Protein AF-A0A7W2AQG8-F1 (afdb_monomer_lite)

Organism: NCBI:txid2756294

Radius of gyration: 14.52 Å; chains: 1; bounding box: 32×24×47 Å

Foldseek 3Di:
DPPQPAQAEKEFEWEQEPVVRDIHNDRDIDSDDQDFQDWDFDPDPVRVRDIWTFPDKAWDDKDQDPVVVQVSCCRDPCNVGHYRMYTYIYTYTYHDD

pLDDT: mean 89.33, std 9.88, range [44.25, 96.25]

Secondary structure (DSSP, 8-state):
------EEEEEEEEEEETTT--EEEEEEE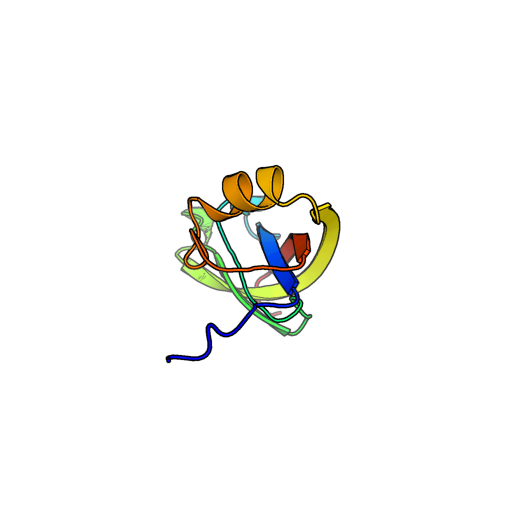ESSPP-TT-EEE---TTTTT-EEEEEEEEEEEEE--HHHHHHHHTTSTTTTS-EEEEEEEEEEEE---

Sequence (97 aa):
MEEMKTVETLYLFWIKCKDCETVIKSNCCQTEKPHPGQRFVCNSSKCREEQKEVLSYSEFNVINDVRQQKIWLQDTPYAGKDVQSIITGMVTVARKG

Structure (mmCIF, N/CA/C/O backbone):
data_AF-A0A7W2AQG8-F1
#
_entry.id   AF-A0A7W2AQG8-F1
#
loop_
_atom_site.group_PDB
_atom_site.id
_atom_site.type_symbol
_atom_site.label_atom_id
_atom_site.label_alt_id
_atom_site.label_comp_id
_atom_site.label_asym_id
_atom_site.label_entity_id
_atom_site.label_seq_id
_atom_site.pdbx_PDB_ins_code
_atom_site.Cartn_x
_atom_site.Cartn_y
_atom_site.Cartn_z
_atom_site.occupancy
_atom_site.B_iso_or_equiv
_atom_site.auth_seq_id
_atom_site.auth_comp_id
_atom_site.auth_asym_id
_atom_site.auth_atom_id
_atom_site.pdbx_PDB_model_num
ATOM 1 N N . MET A 1 1 ? -3.315 -14.559 -28.632 1.00 44.25 1 MET A N 1
ATOM 2 C CA . MET A 1 1 ? -2.450 -13.634 -27.878 1.00 44.25 1 MET A CA 1
ATOM 3 C C . MET A 1 1 ? -3.342 -12.975 -26.856 1.00 44.25 1 MET A C 1
ATOM 5 O O . MET A 1 1 ? -4.193 -12.195 -27.253 1.00 44.25 1 MET A O 1
ATOM 9 N N . GLU A 1 2 ? -3.250 -13.379 -25.592 1.00 48.88 2 GLU A N 1
ATOM 10 C CA . GLU A 1 2 ? -3.879 -12.614 -24.514 1.00 48.88 2 GLU A CA 1
ATOM 11 C C . GLU A 1 2 ? -3.136 -11.282 -24.419 1.00 48.88 2 GLU A C 1
ATOM 13 O O . GLU A 1 2 ? -1.922 -11.266 -24.216 1.00 48.88 2 GLU A O 1
ATOM 18 N N . GLU A 1 3 ? -3.837 -10.171 -24.643 1.00 51.72 3 GLU A N 1
ATOM 19 C CA . GLU A 1 3 ? -3.317 -8.843 -24.332 1.00 51.72 3 GLU A CA 1
ATOM 20 C C . GLU A 1 3 ? -2.948 -8.829 -22.846 1.00 51.72 3 GLU A C 1
ATOM 22 O O . GLU A 1 3 ? -3.817 -8.882 -21.972 1.00 51.72 3 GLU A O 1
ATOM 27 N N . MET A 1 4 ? -1.648 -8.805 -22.541 1.00 58.94 4 MET A N 1
ATOM 28 C CA . MET A 1 4 ? -1.193 -8.546 -21.181 1.00 58.94 4 MET A CA 1
ATOM 29 C C . MET A 1 4 ? -1.674 -7.140 -20.825 1.00 58.94 4 MET A C 1
ATOM 31 O O . MET A 1 4 ? -1.150 -6.156 -21.336 1.00 58.94 4 MET A O 1
ATOM 35 N N . LYS A 1 5 ? -2.707 -7.042 -19.982 1.00 69.12 5 LYS A N 1
ATOM 36 C CA . LYS A 1 5 ? -3.158 -5.761 -19.432 1.00 69.12 5 LYS A CA 1
ATOM 37 C C . LYS A 1 5 ? -2.020 -5.160 -18.610 1.00 69.12 5 LYS A C 1
ATOM 39 O O . LYS A 1 5 ? -1.793 -5.576 -17.473 1.00 69.12 5 LYS A O 1
ATOM 44 N N . THR A 1 6 ? -1.314 -4.204 -19.200 1.00 83.31 6 THR A N 1
ATOM 45 C CA . THR A 1 6 ? -0.339 -3.368 -18.506 1.00 83.31 6 THR A CA 1
ATOM 46 C C . THR A 1 6 ? -1.052 -2.565 -17.424 1.00 83.31 6 THR A C 1
ATOM 48 O O . THR A 1 6 ? -2.125 -2.002 -17.646 1.00 83.31 6 THR A O 1
ATOM 51 N N . VAL A 1 7 ? -0.461 -2.523 -16.236 1.00 89.88 7 VAL A N 1
ATOM 52 C CA . VAL A 1 7 ? -0.935 -1.679 -15.140 1.00 89.88 7 VAL A CA 1
ATOM 53 C C . VAL A 1 7 ? -0.188 -0.356 -15.222 1.00 89.88 7 VAL A C 1
ATOM 55 O O . VAL A 1 7 ? 1.023 -0.316 -15.023 1.00 89.88 7 VAL A O 1
ATOM 58 N N . GLU A 1 8 ? -0.889 0.736 -15.518 1.00 92.69 8 GLU A N 1
ATOM 59 C CA . GLU A 1 8 ? -0.253 2.057 -15.626 1.00 92.69 8 GLU A CA 1
ATOM 60 C C . GLU A 1 8 ? 0.330 2.511 -14.282 1.00 92.69 8 GLU A C 1
ATOM 62 O O . GLU A 1 8 ? 1.481 2.928 -14.194 1.00 92.69 8 GLU A O 1
ATOM 67 N N . THR A 1 9 ? -0.445 2.398 -13.203 1.00 95.19 9 THR A N 1
ATOM 68 C CA . THR A 1 9 ? 0.000 2.759 -11.854 1.00 95.19 9 THR A CA 1
ATOM 69 C C . THR A 1 9 ? -0.484 1.736 -10.840 1.00 95.19 9 THR A C 1
ATOM 71 O O . THR A 1 9 ? -1.660 1.370 -10.818 1.00 95.19 9 THR A O 1
ATOM 74 N N . LEU A 1 10 ? 0.421 1.294 -9.970 1.00 95.81 10 LEU A N 1
ATOM 75 C CA . LEU A 1 10 ? 0.092 0.490 -8.803 1.00 95.81 10 LEU A CA 1
ATOM 76 C C . LEU A 1 10 ? 0.374 1.280 -7.525 1.00 95.81 10 LEU A C 1
ATOM 78 O O . LEU A 1 10 ? 1.503 1.699 -7.277 1.00 95.81 10 LEU A O 1
ATOM 82 N N . TYR A 1 11 ? -0.638 1.437 -6.680 1.00 95.88 11 TYR A N 1
ATOM 83 C CA . TYR A 1 11 ? -0.488 2.048 -5.366 1.00 95.88 11 TYR A CA 1
ATOM 84 C C . TYR A 1 11 ? -0.143 0.966 -4.353 1.00 95.88 11 TYR A C 1
ATOM 86 O O . TYR A 1 11 ? -1.004 0.161 -4.011 1.00 95.88 11 TYR A O 1
ATOM 94 N N . LEU A 1 12 ? 1.095 0.950 -3.862 1.00 94.88 12 LEU A N 1
ATOM 95 C CA . LEU A 1 12 ? 1.512 0.137 -2.720 1.00 94.88 12 LEU A CA 1
ATOM 96 C C . LEU A 1 12 ? 1.440 0.985 -1.455 1.00 94.88 12 LEU A C 1
ATOM 98 O O . LEU A 1 12 ? 1.878 2.133 -1.448 1.00 94.88 12 LEU A O 1
ATOM 102 N N . PHE A 1 13 ? 0.903 0.465 -0.359 1.00 94.12 13 PHE A N 1
ATOM 103 C CA . PHE A 1 13 ? 0.826 1.277 0.852 1.00 94.12 13 PHE A CA 1
ATOM 104 C C . PHE A 1 13 ? 0.810 0.494 2.144 1.00 94.12 13 PHE A C 1
ATOM 106 O O . PHE A 1 13 ? 0.410 -0.663 2.213 1.00 94.12 13 PHE A O 1
ATOM 113 N N . TRP A 1 14 ? 1.216 1.187 3.201 1.00 93.62 14 TRP A N 1
ATOM 114 C CA . TRP A 1 14 ? 1.032 0.735 4.571 1.00 93.62 14 TRP A CA 1
ATOM 115 C C . TRP A 1 14 ? -0.245 1.321 5.150 1.00 93.62 14 TRP A C 1
ATOM 117 O O . TRP A 1 14 ? -0.668 2.413 4.770 1.00 93.62 14 TRP A O 1
ATOM 127 N N . ILE A 1 15 ? -0.835 0.622 6.111 1.00 93.56 15 ILE A N 1
ATOM 128 C CA . ILE A 1 15 ? -2.045 1.080 6.792 1.00 93.56 15 ILE A CA 1
ATOM 129 C C . ILE A 1 15 ? -1.673 1.517 8.204 1.00 93.56 15 ILE A C 1
ATOM 131 O O . ILE A 1 15 ? -1.251 0.705 9.023 1.00 93.56 15 ILE A O 1
ATOM 135 N N . LYS A 1 16 ? -1.864 2.797 8.515 1.00 95.19 16 LYS A N 1
ATOM 136 C CA . LYS A 1 16 ? -1.795 3.332 9.875 1.00 95.19 16 LYS A CA 1
ATOM 137 C C . LYS A 1 16 ? -3.200 3.398 10.455 1.00 95.19 16 LYS A C 1
ATOM 139 O O . LYS A 1 16 ? -4.022 4.195 10.014 1.00 95.19 16 LYS A O 1
ATOM 144 N N . CYS A 1 17 ? -3.478 2.598 11.475 1.00 94.25 17 CYS A N 1
ATOM 145 C CA . CYS A 1 17 ? -4.740 2.689 12.196 1.00 94.25 17 CYS A CA 1
ATOM 146 C C . CYS A 1 17 ? -4.632 3.699 13.342 1.00 94.25 17 CYS A C 1
ATOM 148 O O . CYS A 1 17 ? -3.786 3.533 14.217 1.00 94.25 17 CYS A O 1
ATOM 150 N N . LYS A 1 18 ? -5.492 4.725 13.368 1.00 93.94 18 LYS A N 1
ATOM 151 C CA . LYS A 1 18 ? -5.530 5.701 14.469 1.00 93.94 18 LYS A CA 1
ATOM 152 C C . LYS A 1 18 ? -6.056 5.110 15.774 1.00 93.94 18 LYS A C 1
ATOM 154 O O . LYS A 1 18 ? -5.569 5.497 16.823 1.00 93.94 18 LYS A O 1
ATOM 159 N N . ASP A 1 19 ? -6.993 4.164 15.726 1.00 91.62 19 ASP A N 1
ATOM 160 C CA . ASP A 1 19 ? -7.630 3.680 16.962 1.00 91.62 19 ASP A CA 1
ATOM 161 C C . ASP A 1 19 ? -6.729 2.742 17.780 1.00 91.62 19 ASP A C 1
ATOM 163 O O . ASP A 1 19 ? -6.873 2.656 18.993 1.00 91.62 19 ASP A O 1
ATOM 167 N N . CYS A 1 20 ? -5.815 2.007 17.135 1.00 92.44 20 CYS A N 1
ATOM 168 C CA . CYS A 1 20 ? -4.879 1.105 17.825 1.00 92.44 20 CYS A CA 1
ATOM 169 C C . CYS A 1 20 ? -3.406 1.464 17.634 1.00 92.44 20 CYS A C 1
ATOM 171 O O . CYS A 1 20 ? -2.534 0.691 18.048 1.00 92.44 20 CYS A O 1
ATOM 173 N N . GLU A 1 21 ? -3.149 2.581 16.950 1.00 92.69 21 GLU A N 1
ATOM 174 C CA . GLU A 1 21 ? -1.829 3.141 16.634 1.00 92.69 21 GLU A CA 1
ATOM 175 C C . GLU A 1 21 ? -0.883 2.171 15.908 1.00 92.69 21 GLU A C 1
ATOM 177 O O . GLU A 1 21 ? 0.324 2.388 15.818 1.00 92.69 21 GLU A O 1
ATOM 182 N N . THR A 1 22 ? -1.429 1.085 15.357 1.00 92.38 22 THR A N 1
ATOM 183 C CA . THR A 1 22 ? -0.652 0.052 14.673 1.00 92.38 22 THR A CA 1
ATOM 184 C C . THR A 1 22 ? -0.408 0.460 13.225 1.00 92.38 22 THR A C 1
ATOM 186 O O . THR A 1 22 ? -1.335 0.870 12.519 1.00 92.38 22 THR A O 1
ATOM 189 N N . VAL A 1 23 ? 0.837 0.298 12.771 1.00 92.38 23 VAL A N 1
ATOM 190 C CA . VAL A 1 23 ? 1.204 0.390 11.355 1.00 92.38 23 VAL A CA 1
ATOM 191 C C . VAL A 1 23 ? 1.310 -1.020 10.791 1.00 92.38 23 VAL A C 1
ATOM 193 O O . VAL A 1 23 ? 2.189 -1.791 11.170 1.00 92.38 23 VAL A O 1
ATOM 196 N N . ILE A 1 24 ? 0.406 -1.349 9.879 1.00 88.94 24 ILE A N 1
ATOM 197 C CA . ILE A 1 24 ? 0.371 -2.618 9.168 1.00 88.94 24 ILE A CA 1
ATOM 198 C C . ILE A 1 24 ? 1.176 -2.433 7.882 1.00 88.94 24 ILE A C 1
ATOM 200 O O . ILE A 1 24 ? 0.762 -1.714 6.971 1.00 88.94 24 ILE A O 1
ATOM 204 N N . LYS A 1 25 ? 2.345 -3.074 7.827 1.00 85.81 25 LYS A N 1
ATOM 205 C CA . LYS A 1 25 ? 3.243 -3.086 6.662 1.00 85.81 25 LYS A CA 1
ATOM 206 C C . LYS A 1 25 ? 2.955 -4.271 5.735 1.00 85.81 25 LYS A C 1
ATOM 208 O O . LYS A 1 25 ? 3.874 -4.900 5.227 1.00 85.81 25 LYS A O 1
ATOM 213 N N . SER A 1 26 ? 1.683 -4.629 5.585 1.00 75.00 26 SER A N 1
ATOM 214 C CA . SER A 1 26 ? 1.266 -5.638 4.614 1.00 75.00 26 SER A CA 1
ATOM 215 C C . SER A 1 26 ? 1.432 -5.096 3.197 1.00 75.00 26 SER A C 1
ATOM 217 O O . SER A 1 26 ? 1.387 -3.883 2.989 1.00 75.00 26 SER A O 1
ATOM 219 N N . ASN A 1 27 ? 1.561 -5.994 2.222 1.00 76.00 27 ASN A N 1
ATOM 220 C CA . ASN A 1 27 ? 1.639 -5.660 0.797 1.00 76.00 27 ASN A CA 1
ATOM 221 C C . ASN A 1 27 ? 0.269 -5.245 0.239 1.00 76.00 27 ASN A C 1
ATOM 223 O O . ASN A 1 27 ? -0.251 -5.837 -0.708 1.00 76.00 27 ASN A O 1
ATOM 227 N N . CYS A 1 28 ? -0.358 -4.252 0.870 1.00 88.31 28 CYS A N 1
ATOM 228 C CA . CYS A 1 28 ? -1.604 -3.688 0.388 1.00 88.31 28 CYS A CA 1
ATOM 229 C C . CYS A 1 28 ? -1.333 -2.969 -0.927 1.00 88.31 28 CYS A C 1
ATOM 231 O O . CYS A 1 28 ? -0.434 -2.130 -1.020 1.00 88.31 28 CYS A O 1
ATOM 233 N N . CYS A 1 29 ? -2.114 -3.336 -1.938 1.00 92.88 29 CYS A N 1
ATOM 234 C CA . CYS A 1 29 ? -1.968 -2.816 -3.279 1.00 92.88 29 CYS A CA 1
ATOM 235 C C . CYS A 1 29 ? -3.322 -2.667 -3.972 1.00 92.88 29 CYS A C 1
ATOM 237 O O . CYS A 1 29 ? -4.228 -3.471 -3.759 1.00 92.88 29 CYS A O 1
ATOM 239 N N . GLN A 1 30 ? -3.457 -1.636 -4.801 1.00 94.00 30 GLN A N 1
ATOM 240 C CA . GLN A 1 30 ? -4.602 -1.434 -5.696 1.00 94.00 30 GLN A CA 1
ATOM 241 C C . GLN A 1 30 ? -4.187 -0.556 -6.876 1.00 94.00 30 GLN A C 1
ATOM 243 O O . GLN A 1 30 ? -3.212 0.189 -6.799 1.00 94.00 30 GLN A O 1
ATOM 248 N N . THR A 1 31 ? -4.923 -0.657 -7.977 1.00 94.69 31 THR A N 1
ATOM 249 C CA . THR A 1 31 ? -4.707 0.150 -9.190 1.00 94.69 31 THR A CA 1
ATOM 250 C C . THR A 1 31 ? -5.346 1.533 -9.102 1.00 94.69 31 THR A C 1
ATOM 252 O O . THR A 1 31 ? -5.033 2.408 -9.897 1.00 94.69 31 THR A O 1
ATOM 255 N N . GLU A 1 32 ? -6.232 1.747 -8.131 1.00 94.38 32 GLU A N 1
ATOM 256 C CA . GLU A 1 32 ? -6.868 3.036 -7.873 1.00 94.38 32 GLU A CA 1
ATOM 257 C C . GLU A 1 32 ? -6.228 3.717 -6.664 1.00 94.38 32 GLU A C 1
ATOM 259 O O . GLU A 1 32 ? -5.837 3.061 -5.694 1.00 94.38 32 GLU A O 1
ATOM 264 N N . LYS A 1 33 ? -6.145 5.049 -6.688 1.00 94.81 33 LYS A N 1
ATOM 265 C CA . LYS A 1 33 ? -5.607 5.815 -5.563 1.00 94.81 33 LYS A CA 1
ATOM 266 C C . LYS A 1 33 ? -6.502 5.638 -4.327 1.00 94.81 33 LYS A C 1
ATOM 268 O O . LYS A 1 33 ? -7.718 5.830 -4.435 1.00 94.81 33 LYS A O 1
ATOM 273 N N . PRO A 1 34 ? -5.943 5.312 -3.145 1.00 94.81 34 PRO A N 1
ATOM 274 C CA . PRO A 1 34 ? -6.728 5.280 -1.918 1.00 94.81 34 PRO A CA 1
ATOM 275 C C . PRO A 1 34 ? -7.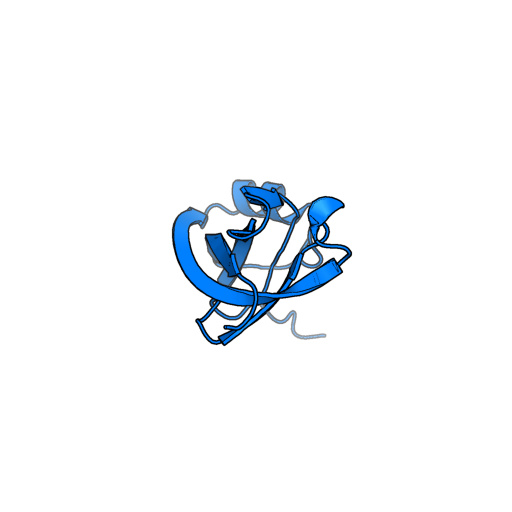362 6.645 -1.649 1.00 94.81 34 PRO A C 1
ATOM 277 O O . PRO A 1 34 ? -6.690 7.677 -1.723 1.00 94.81 34 PRO A O 1
ATOM 280 N N . HIS A 1 35 ? -8.652 6.652 -1.330 1.00 93.31 35 HIS A N 1
ATOM 281 C CA . HIS A 1 35 ? -9.430 7.877 -1.161 1.00 93.31 35 HIS A CA 1
ATOM 282 C C . HIS A 1 35 ? -10.224 7.858 0.153 1.00 93.31 35 HIS A C 1
ATOM 284 O O . HIS A 1 35 ? -10.569 6.778 0.643 1.00 93.31 35 HIS A O 1
ATOM 290 N N . PRO A 1 36 ? -10.516 9.036 0.742 1.00 93.62 36 PRO A N 1
ATOM 291 C CA . PRO A 1 36 ? -11.358 9.126 1.931 1.00 93.62 36 PRO A CA 1
ATOM 292 C C . PRO A 1 36 ? -12.719 8.453 1.721 1.00 93.62 36 PRO A C 1
ATOM 294 O O . PRO A 1 36 ? -13.302 8.563 0.644 1.00 93.62 36 PRO A O 1
ATOM 297 N N . GLY A 1 37 ? -13.219 7.746 2.735 1.00 90.75 37 GLY A N 1
ATOM 298 C CA . GLY A 1 37 ? -14.469 6.977 2.642 1.00 90.75 37 GLY A CA 1
ATOM 299 C C . GLY A 1 37 ? -14.292 5.507 2.237 1.00 90.75 37 GLY A C 1
ATOM 300 O O . GLY A 1 37 ? -15.154 4.679 2.545 1.00 90.75 37 GLY A O 1
ATOM 301 N N . GLN A 1 38 ? -13.166 5.145 1.607 1.00 94.62 38 GLN A N 1
ATOM 302 C CA . GLN A 1 38 ? -12.837 3.745 1.327 1.00 94.62 38 GLN A CA 1
ATOM 303 C C . GLN A 1 38 ? -12.696 2.958 2.642 1.00 94.62 38 GLN A C 1
ATOM 305 O O . GLN A 1 38 ? -12.261 3.502 3.657 1.00 94.62 38 GLN A O 1
ATOM 310 N N . ARG A 1 39 ? -13.046 1.666 2.647 1.00 92.75 39 ARG A N 1
ATOM 311 C CA . ARG A 1 39 ? -12.949 0.816 3.844 1.00 92.75 39 ARG A CA 1
ATOM 312 C C . ARG A 1 39 ? -11.789 -0.168 3.774 1.00 92.75 39 ARG A C 1
ATOM 314 O O . ARG A 1 39 ? -11.587 -0.814 2.752 1.00 92.75 39 ARG A O 1
ATOM 321 N N . PHE A 1 40 ? -11.094 -0.330 4.897 1.00 89.81 40 PHE A N 1
ATOM 322 C CA . PHE A 1 40 ? -10.034 -1.317 5.098 1.00 89.81 40 PHE A CA 1
ATOM 323 C C . PHE A 1 40 ? -10.242 -2.075 6.403 1.00 89.81 40 PHE A C 1
ATOM 325 O O . PHE A 1 40 ? -10.703 -1.516 7.396 1.00 89.81 40 PHE A O 1
ATOM 332 N N . VAL A 1 41 ? -9.859 -3.346 6.414 1.00 87.94 41 VAL A N 1
ATOM 333 C CA . VAL A 1 41 ? -9.866 -4.164 7.628 1.00 87.94 41 VAL A CA 1
ATOM 334 C C . VAL A 1 41 ? -8.557 -3.949 8.382 1.00 87.94 41 VAL A C 1
ATOM 336 O O . VAL A 1 41 ? -7.469 -4.067 7.816 1.00 87.94 41 VAL A O 1
ATOM 339 N N . CYS A 1 42 ? -8.647 -3.611 9.668 1.00 87.31 42 CYS A N 1
ATOM 340 C CA . CYS A 1 42 ? -7.471 -3.524 10.524 1.00 87.31 42 CYS A CA 1
ATOM 341 C C . CYS A 1 42 ? -7.177 -4.883 11.168 1.00 87.31 42 CYS A C 1
ATOM 343 O O . CYS A 1 42 ? -7.760 -5.223 12.196 1.00 87.31 42 CYS A O 1
ATOM 345 N N . ASN A 1 43 ? -6.200 -5.611 10.628 1.00 84.50 43 ASN A N 1
ATOM 346 C CA . ASN A 1 43 ? -5.797 -6.936 11.125 1.00 84.50 43 ASN A CA 1
ATOM 347 C C . ASN A 1 43 ? -4.973 -6.893 12.431 1.00 84.50 43 ASN A C 1
ATOM 349 O O . ASN A 1 43 ? -4.316 -7.863 12.798 1.00 84.50 43 ASN A O 1
ATOM 353 N N . SER A 1 44 ? -4.960 -5.761 13.141 1.00 86.06 44 SER A N 1
ATOM 354 C CA . SER A 1 44 ? -4.338 -5.683 14.464 1.00 86.06 44 SER A CA 1
ATOM 355 C C . SER A 1 44 ? -5.182 -6.459 15.474 1.00 86.06 44 SER A C 1
ATOM 357 O O . SER A 1 44 ? -6.401 -6.281 15.536 1.00 86.06 44 SER A O 1
ATOM 359 N N . SER A 1 45 ? -4.538 -7.243 16.342 1.00 85.94 45 SER A N 1
ATOM 360 C CA . SER A 1 45 ? -5.210 -7.966 17.435 1.00 85.94 45 SER A CA 1
ATOM 361 C C . SER A 1 45 ? -5.993 -7.037 18.373 1.00 85.94 45 SER A C 1
ATOM 363 O O . SER A 1 45 ? -6.993 -7.443 18.962 1.00 85.94 45 SER A O 1
ATOM 365 N N . LYS A 1 46 ? -5.599 -5.758 18.455 1.00 86.69 46 LYS A N 1
ATOM 366 C CA . LYS A 1 46 ? -6.300 -4.714 19.220 1.00 86.69 46 LYS A CA 1
ATOM 367 C C . LYS A 1 46 ? -7.638 -4.299 18.600 1.00 86.69 46 LYS A C 1
ATOM 369 O O . LYS A 1 46 ? -8.509 -3.816 19.313 1.00 86.69 46 LYS A O 1
ATOM 374 N N . CYS A 1 47 ? -7.797 -4.454 17.286 1.00 86.38 47 CYS A N 1
ATOM 375 C CA . CYS A 1 47 ? -8.989 -4.030 16.550 1.00 86.38 47 CYS A CA 1
ATOM 376 C C . CYS A 1 47 ? -9.897 -5.174 16.121 1.00 86.38 47 CYS A C 1
ATOM 378 O O . CYS A 1 47 ? -10.936 -4.884 15.546 1.00 86.38 47 CYS A O 1
ATOM 380 N N . ARG A 1 48 ? -9.533 -6.435 16.399 1.00 84.88 48 ARG A N 1
ATOM 381 C CA . ARG A 1 48 ? -10.362 -7.616 16.096 1.00 84.88 48 ARG A CA 1
ATOM 382 C C . ARG A 1 48 ? -10.917 -7.608 14.662 1.00 84.88 48 ARG A C 1
ATOM 384 O O . ARG A 1 48 ? -12.092 -7.889 14.465 1.00 84.88 48 ARG A O 1
ATOM 391 N N . GLU A 1 49 ? -10.085 -7.227 13.691 1.00 82.62 49 GLU A N 1
ATOM 392 C CA . GLU A 1 49 ? -10.463 -7.199 12.267 1.00 82.62 49 GLU A CA 1
ATOM 393 C C . GLU A 1 49 ? -11.653 -6.273 11.952 1.00 82.62 49 GLU A C 1
ATOM 395 O O . GLU A 1 49 ? -12.446 -6.506 11.042 1.00 82.62 49 GLU A O 1
ATOM 400 N N . GLU A 1 50 ? -11.789 -5.178 12.696 1.00 87.06 50 GLU A N 1
ATOM 401 C CA . GLU A 1 50 ? -12.821 -4.181 12.430 1.00 87.06 50 GLU A CA 1
ATOM 402 C C . GLU A 1 50 ? -12.583 -3.450 11.095 1.00 87.06 50 GLU A C 1
ATOM 404 O O . GLU A 1 50 ? -11.447 -3.089 10.754 1.00 87.06 50 GLU A O 1
ATOM 409 N N . GLN A 1 51 ? -13.674 -3.189 10.362 1.00 91.12 51 GLN A N 1
ATOM 410 C CA . GLN A 1 51 ? -13.665 -2.312 9.191 1.00 91.12 51 GLN A CA 1
ATOM 411 C C . GLN A 1 51 ? -13.518 -0.848 9.604 1.00 91.12 51 GLN A C 1
ATOM 413 O O . GLN A 1 51 ? -14.263 -0.337 10.439 1.00 91.12 51 GLN A O 1
ATOM 418 N N . LYS A 1 52 ? -12.585 -0.159 8.955 1.00 92.88 52 LYS A N 1
ATOM 419 C CA . LYS A 1 52 ? -12.219 1.229 9.225 1.00 92.88 52 LYS A CA 1
ATOM 420 C C . LYS A 1 52 ? -12.252 2.041 7.955 1.00 92.88 52 LYS A C 1
ATOM 422 O O . LYS A 1 52 ? -11.972 1.522 6.878 1.00 92.88 52 LYS A O 1
ATOM 427 N N . GLU A 1 53 ? -12.580 3.310 8.094 1.00 95.56 53 GLU A N 1
ATOM 428 C CA . GLU A 1 53 ? -12.649 4.239 6.981 1.00 95.56 53 GLU A CA 1
ATOM 429 C C . GLU A 1 53 ? -11.291 4.907 6.770 1.00 95.56 53 GLU A C 1
ATOM 431 O O . GLU A 1 53 ? -10.611 5.272 7.734 1.00 95.56 53 GLU A O 1
ATOM 436 N N . VAL A 1 54 ? -10.887 5.063 5.510 1.00 95.62 54 VAL A N 1
ATOM 437 C CA . VAL A 1 54 ? -9.752 5.902 5.139 1.00 95.62 54 VAL A CA 1
ATOM 438 C C . VAL A 1 54 ? -10.075 7.339 5.491 1.00 95.62 54 VAL A C 1
ATOM 440 O O . VAL A 1 54 ? -11.047 7.911 5.006 1.00 95.62 54 VAL A O 1
ATOM 443 N N . LEU A 1 55 ? -9.199 7.933 6.289 1.00 95.38 55 LEU A N 1
ATOM 444 C CA . LEU A 1 55 ? -9.202 9.358 6.582 1.00 95.38 55 LEU A CA 1
ATOM 445 C C . LEU A 1 55 ? -8.310 10.123 5.610 1.00 95.38 55 LEU A C 1
ATOM 447 O O . LEU A 1 55 ? -8.637 11.229 5.194 1.00 95.38 55 LEU A O 1
ATOM 451 N N . SER A 1 56 ? -7.151 9.553 5.282 1.00 95.44 56 SER A N 1
ATOM 452 C CA . SER A 1 56 ? -6.178 10.193 4.405 1.00 95.44 56 SER A CA 1
ATOM 453 C C . SER A 1 56 ? -5.249 9.183 3.745 1.00 95.44 56 SER A C 1
ATOM 455 O O . SER A 1 56 ? -5.043 8.074 4.242 1.00 95.44 56 SER A O 1
ATOM 457 N N . TYR A 1 57 ? -4.651 9.612 2.638 1.00 95.69 57 TYR A N 1
ATOM 458 C CA . TYR A 1 57 ? -3.575 8.917 1.953 1.00 95.69 57 TYR A CA 1
ATOM 459 C C . TYR A 1 57 ? -2.420 9.890 1.712 1.00 95.69 57 TYR A C 1
ATOM 461 O O . TYR A 1 57 ? -2.635 11.012 1.252 1.00 95.69 57 TYR A O 1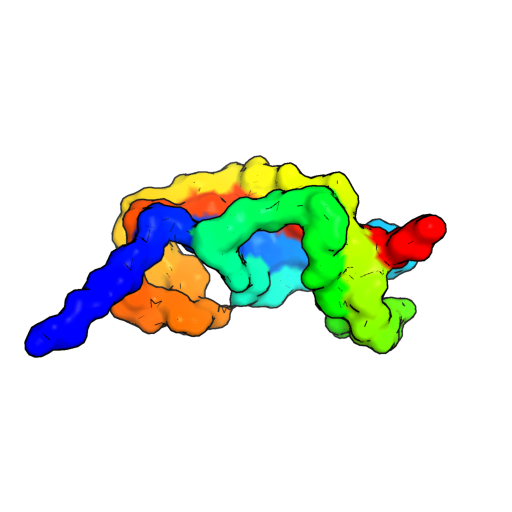
ATOM 469 N N . SER A 1 58 ? -1.206 9.466 2.049 1.00 95.12 58 SER A N 1
ATOM 470 C CA . SER A 1 58 ? 0.020 10.243 1.859 1.00 95.12 58 SER A CA 1
ATOM 471 C C . SER A 1 58 ? 1.010 9.451 1.023 1.00 95.12 58 SER A C 1
ATOM 473 O O . SER A 1 58 ? 1.375 8.337 1.387 1.00 95.12 58 SER A O 1
ATOM 475 N N . GLU A 1 59 ? 1.458 10.033 -0.080 1.00 95.31 59 GLU A N 1
ATOM 476 C CA . GLU A 1 59 ? 2.483 9.461 -0.954 1.00 95.31 59 GLU A CA 1
ATOM 477 C C . GLU A 1 59 ? 3.866 9.830 -0.420 1.00 95.31 59 GLU A C 1
ATOM 479 O O . GLU A 1 59 ? 4.057 10.931 0.099 1.00 95.31 59 GLU A O 1
ATOM 484 N N . PHE A 1 60 ? 4.830 8.919 -0.531 1.00 94.12 60 PHE A N 1
ATOM 485 C CA . PHE A 1 60 ? 6.209 9.206 -0.124 1.00 94.12 60 PHE A CA 1
ATOM 486 C C . PHE A 1 60 ? 7.267 8.828 -1.159 1.00 94.12 60 PHE A C 1
ATOM 488 O O . PHE A 1 60 ? 8.379 9.340 -1.073 1.00 94.12 60 PHE A O 1
ATOM 495 N N . ASN A 1 61 ? 6.965 7.960 -2.130 1.00 94.50 61 ASN A N 1
ATOM 496 C CA . ASN A 1 61 ? 7.909 7.634 -3.199 1.00 94.50 61 ASN A CA 1
ATOM 497 C C . ASN A 1 61 ? 7.188 7.178 -4.475 1.00 94.50 61 ASN A C 1
ATOM 499 O O . ASN A 1 61 ? 6.078 6.645 -4.413 1.00 94.50 61 ASN A O 1
ATOM 503 N N . VAL A 1 62 ? 7.849 7.369 -5.618 1.00 96.25 62 VAL A N 1
ATOM 504 C CA . VAL A 1 62 ? 7.413 6.904 -6.940 1.00 96.25 62 VAL A CA 1
ATOM 505 C C . VAL A 1 62 ? 8.545 6.088 -7.553 1.00 96.25 62 VAL A C 1
ATOM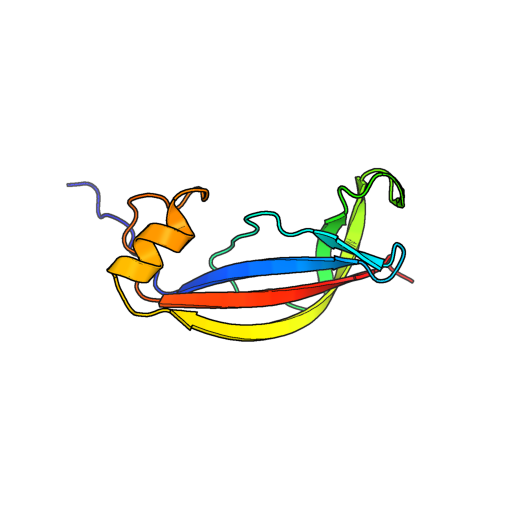 507 O O . VAL A 1 62 ? 9.687 6.539 -7.612 1.00 96.25 62 VAL A O 1
ATOM 510 N N . ILE A 1 63 ? 8.236 4.876 -8.003 1.00 94.44 63 ILE A N 1
ATOM 511 C CA . ILE A 1 63 ? 9.203 3.902 -8.499 1.00 94.44 63 ILE A CA 1
ATOM 512 C C . ILE A 1 63 ? 8.872 3.585 -9.956 1.00 94.44 63 ILE A C 1
ATOM 514 O O . ILE A 1 63 ? 7.917 2.869 -10.264 1.00 94.44 63 ILE A O 1
ATOM 518 N N . ASN A 1 64 ? 9.714 4.106 -10.846 1.00 93.56 64 ASN A N 1
ATOM 519 C CA . ASN A 1 64 ? 9.635 3.885 -12.294 1.00 93.56 64 ASN A CA 1
ATOM 520 C C . ASN A 1 64 ? 10.775 2.989 -12.813 1.00 93.56 64 ASN A C 1
ATOM 522 O O . ASN A 1 64 ? 10.792 2.611 -13.978 1.00 93.56 64 ASN A O 1
ATOM 526 N N . ASP A 1 65 ? 11.757 2.667 -11.963 1.00 94.50 65 ASP A N 1
ATOM 527 C CA . ASP A 1 65 ? 12.854 1.776 -12.334 1.00 94.50 65 ASP A CA 1
ATOM 528 C C . ASP A 1 65 ? 12.386 0.318 -12.343 1.00 94.50 65 ASP A C 1
ATOM 530 O O . ASP A 1 65 ? 11.940 -0.209 -11.325 1.00 94.50 65 ASP A O 1
ATOM 534 N N . VAL A 1 66 ? 12.560 -0.358 -13.479 1.00 90.62 66 VAL A N 1
ATOM 535 C CA . VAL A 1 66 ? 12.082 -1.731 -13.702 1.00 90.62 66 VAL A CA 1
ATOM 536 C C . VAL A 1 66 ? 12.685 -2.734 -12.711 1.00 90.62 66 VAL A C 1
ATOM 538 O O . VAL A 1 66 ? 12.023 -3.697 -12.316 1.00 90.62 66 VAL A O 1
ATOM 541 N N . ARG A 1 67 ? 13.945 -2.554 -12.286 1.00 92.12 67 ARG A N 1
ATOM 542 C CA . ARG A 1 67 ? 14.579 -3.478 -11.329 1.00 92.12 67 ARG A CA 1
ATOM 543 C C . ARG A 1 67 ? 13.989 -3.297 -9.937 1.00 92.12 67 ARG A C 1
ATOM 545 O O . ARG A 1 67 ? 13.665 -4.290 -9.290 1.00 92.12 67 ARG A O 1
ATOM 552 N N . GLN A 1 68 ? 13.811 -2.054 -9.500 1.00 92.62 68 GLN A N 1
ATOM 553 C CA . GLN A 1 68 ? 13.142 -1.751 -8.240 1.00 92.62 68 GLN A CA 1
ATOM 554 C C . GLN A 1 68 ? 11.688 -2.214 -8.264 1.00 92.62 68 GLN A C 1
ATOM 556 O O . GLN A 1 68 ? 11.263 -2.882 -7.329 1.00 92.62 68 GLN A O 1
ATOM 561 N N . GLN A 1 69 ? 10.948 -1.957 -9.343 1.00 92.69 69 GLN A N 1
ATOM 562 C CA . GLN A 1 69 ? 9.577 -2.443 -9.491 1.00 92.69 69 GLN A CA 1
ATOM 563 C C . GLN A 1 69 ? 9.503 -3.952 -9.291 1.00 92.69 69 GLN A C 1
ATOM 565 O O . GLN A 1 69 ? 8.721 -4.416 -8.469 1.00 92.69 69 GLN A O 1
ATOM 570 N N . LYS A 1 70 ? 10.382 -4.724 -9.943 1.00 91.19 70 LYS A N 1
ATOM 571 C CA . LYS A 1 70 ? 10.433 -6.177 -9.737 1.00 91.19 70 LYS A CA 1
ATOM 572 C C . LYS A 1 70 ? 10.587 -6.552 -8.270 1.00 91.19 70 LYS A C 1
ATOM 574 O O . LYS A 1 70 ? 9.859 -7.433 -7.844 1.00 91.19 70 LYS A O 1
ATOM 579 N N . ILE A 1 71 ? 11.472 -5.892 -7.518 1.00 92.12 71 ILE A N 1
ATOM 580 C CA . ILE A 1 71 ? 11.677 -6.145 -6.079 1.00 92.12 71 ILE A CA 1
ATOM 581 C C . ILE A 1 71 ? 10.391 -5.875 -5.292 1.00 92.12 71 ILE A C 1
ATOM 583 O O . ILE A 1 71 ? 9.940 -6.731 -4.540 1.00 92.12 71 ILE A O 1
ATOM 587 N N . TRP A 1 72 ? 9.772 -4.713 -5.495 1.00 91.12 72 TRP A N 1
ATOM 588 C CA . TRP A 1 72 ? 8.570 -4.311 -4.760 1.00 91.12 72 TRP A CA 1
ATOM 589 C C . TRP A 1 72 ? 7.335 -5.153 -5.099 1.00 91.12 72 TRP A C 1
ATOM 591 O O . TRP A 1 72 ? 6.434 -5.283 -4.274 1.00 91.12 72 TRP A O 1
ATOM 601 N N . LEU A 1 73 ? 7.290 -5.736 -6.297 1.00 91.62 73 LEU A N 1
ATOM 602 C CA . LEU A 1 73 ? 6.179 -6.568 -6.745 1.00 91.62 73 LEU A CA 1
ATOM 603 C C . LEU A 1 73 ? 6.294 -8.036 -6.310 1.00 91.62 73 LEU A C 1
ATOM 605 O O . LEU A 1 73 ? 5.284 -8.730 -6.419 1.00 91.62 73 LEU A O 1
ATOM 609 N N . GLN A 1 74 ? 7.458 -8.510 -5.831 1.00 91.56 74 GLN A N 1
ATOM 610 C CA . GLN A 1 74 ? 7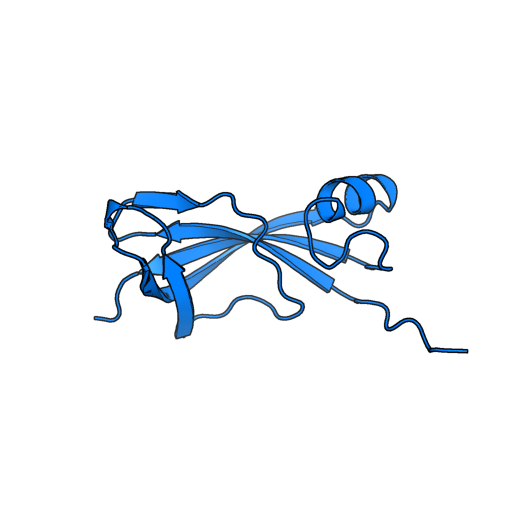.717 -9.937 -5.537 1.00 91.56 74 GLN A CA 1
ATOM 611 C C . GLN A 1 74 ? 6.646 -10.570 -4.651 1.00 91.56 74 GLN A C 1
ATOM 613 O O . GLN A 1 74 ? 6.178 -11.666 -4.944 1.00 91.56 74 GLN A O 1
ATOM 618 N N . ASP A 1 75 ? 6.211 -9.843 -3.627 1.00 87.06 75 ASP A N 1
ATOM 619 C CA . ASP A 1 75 ? 5.263 -10.339 -2.633 1.00 87.06 75 ASP A CA 1
ATOM 620 C C . ASP A 1 75 ? 3.840 -9.787 -2.851 1.00 87.06 75 ASP A C 1
ATOM 622 O O . ASP A 1 75 ? 3.055 -9.635 -1.909 1.00 87.06 75 ASP A O 1
ATOM 626 N N . THR A 1 76 ? 3.507 -9.443 -4.099 1.00 88.69 76 THR A N 1
ATOM 627 C CA . THR A 1 76 ? 2.201 -8.899 -4.498 1.00 88.69 76 THR A CA 1
ATOM 628 C C . THR A 1 76 ? 1.533 -9.784 -5.560 1.00 88.69 76 THR A C 1
ATOM 630 O O . THR A 1 76 ? 2.220 -10.479 -6.310 1.00 88.69 76 THR A O 1
ATOM 633 N N . PRO A 1 77 ? 0.203 -9.691 -5.753 1.00 89.56 77 PRO A N 1
ATOM 634 C CA . PRO A 1 77 ? -0.493 -10.306 -6.895 1.00 89.56 77 PRO A CA 1
ATOM 635 C C . PRO A 1 77 ? -0.058 -9.784 -8.281 1.00 89.56 77 PRO A C 1
ATOM 637 O O . PRO A 1 77 ? -0.590 -10.211 -9.311 1.00 89.56 77 PRO A O 1
ATOM 640 N N . TYR A 1 78 ? 0.859 -8.816 -8.312 1.00 90.31 78 TYR A N 1
ATOM 641 C CA . TYR A 1 78 ? 1.434 -8.215 -9.508 1.00 90.31 78 TYR A CA 1
ATOM 642 C C . TYR A 1 78 ? 2.873 -8.692 -9.765 1.00 90.31 78 TYR A C 1
ATOM 644 O O . TYR A 1 78 ? 3.527 -8.182 -10.673 1.00 90.31 78 TYR A O 1
ATOM 652 N N . ALA A 1 79 ? 3.361 -9.693 -9.022 1.00 90.25 79 ALA A N 1
ATOM 653 C CA . ALA A 1 79 ? 4.636 -10.345 -9.300 1.00 90.25 79 ALA A CA 1
ATOM 654 C C . ALA A 1 79 ? 4.691 -10.831 -10.761 1.00 90.25 79 ALA A C 1
ATOM 656 O O . ALA A 1 79 ? 3.826 -11.576 -11.221 1.00 90.25 79 ALA A O 1
ATOM 657 N N . GLY A 1 80 ? 5.702 -10.378 -11.507 1.00 86.25 80 GLY A N 1
ATOM 658 C CA . GLY A 1 80 ? 5.885 -10.727 -12.920 1.00 86.25 80 GLY A CA 1
ATOM 659 C C . GLY A 1 80 ? 4.952 -10.013 -13.907 1.00 86.25 80 GLY A C 1
ATOM 660 O O . GLY A 1 80 ? 5.038 -10.293 -15.101 1.00 86.25 80 GLY A O 1
ATOM 661 N N . LYS A 1 81 ? 4.090 -9.094 -13.449 1.00 88.50 81 LYS A N 1
ATOM 662 C CA . LYS A 1 81 ? 3.269 -8.251 -14.330 1.00 88.50 81 LYS A CA 1
ATOM 663 C C . LYS A 1 81 ? 4.031 -7.009 -14.781 1.00 88.50 81 LYS A C 1
ATOM 665 O O . LYS A 1 81 ? 4.941 -6.545 -14.097 1.00 88.50 81 LYS A O 1
ATOM 670 N N . ASP A 1 82 ? 3.617 -6.474 -15.924 1.00 90.00 82 ASP A N 1
ATOM 671 C CA . ASP A 1 82 ? 4.112 -5.200 -16.432 1.00 90.00 82 ASP A CA 1
ATOM 672 C C . ASP A 1 82 ? 3.378 -4.043 -15.740 1.00 90.00 82 ASP A C 1
ATOM 674 O O . ASP A 1 82 ? 2.157 -3.893 -15.867 1.00 90.00 82 ASP A O 1
ATOM 678 N N . VAL A 1 83 ? 4.127 -3.274 -14.951 1.00 92.38 83 VAL A N 1
ATOM 679 C CA . VAL A 1 83 ? 3.644 -2.128 -14.177 1.00 92.38 83 VAL A CA 1
ATOM 680 C C . VAL A 1 83 ? 4.495 -0.927 -14.565 1.00 92.38 83 VAL A C 1
ATOM 682 O O . VAL A 1 83 ? 5.701 -0.948 -14.341 1.00 92.38 83 VAL A O 1
ATOM 685 N N . GLN A 1 84 ? 3.896 0.126 -15.122 1.00 93.25 84 GLN A N 1
ATOM 686 C CA . GLN A 1 84 ? 4.673 1.282 -15.591 1.00 93.25 84 GLN A CA 1
ATOM 687 C C . GLN A 1 84 ? 5.190 2.139 -14.432 1.00 93.25 84 GLN A C 1
ATOM 689 O O . GLN A 1 84 ? 6.327 2.611 -14.471 1.00 93.25 84 GLN A O 1
ATOM 694 N N . SER A 1 85 ? 4.383 2.312 -13.382 1.00 95.25 85 SER A N 1
ATOM 695 C CA . SER A 1 85 ? 4.753 3.071 -12.189 1.00 95.25 85 SER A CA 1
ATOM 696 C C . SER A 1 85 ? 4.216 2.430 -10.914 1.00 95.25 85 SER A C 1
ATOM 698 O O . SER A 1 85 ? 3.095 1.922 -10.871 1.00 95.25 85 SER A O 1
ATOM 700 N N . ILE A 1 86 ? 5.006 2.480 -9.844 1.00 95.88 86 ILE A N 1
ATOM 701 C CA . ILE A 1 86 ? 4.561 2.132 -8.495 1.00 95.88 86 ILE A CA 1
ATOM 702 C C . ILE A 1 86 ? 4.609 3.387 -7.633 1.00 95.88 86 ILE A C 1
ATOM 704 O O . ILE A 1 86 ? 5.665 3.995 -7.477 1.00 95.88 86 ILE A O 1
ATOM 708 N N . ILE A 1 87 ? 3.488 3.740 -7.016 1.00 96.19 87 ILE A N 1
ATOM 709 C CA . ILE A 1 87 ? 3.415 4.821 -6.035 1.00 96.19 87 ILE A CA 1
ATOM 710 C C . ILE A 1 87 ? 3.313 4.190 -4.655 1.00 96.19 87 ILE A C 1
ATOM 712 O O . ILE A 1 87 ? 2.372 3.451 -4.366 1.00 96.19 87 ILE A O 1
ATOM 716 N N . THR A 1 88 ? 4.275 4.485 -3.786 1.00 95.00 88 THR A N 1
ATOM 717 C CA . THR A 1 88 ? 4.252 4.005 -2.406 1.00 95.00 88 THR A CA 1
ATOM 718 C C . THR A 1 88 ? 3.705 5.076 -1.471 1.00 95.00 88 THR A C 1
ATOM 720 O O . THR A 1 88 ? 4.115 6.240 -1.546 1.00 95.00 88 THR A O 1
ATOM 723 N N . GLY A 1 89 ? 2.821 4.690 -0.556 1.00 95.50 89 GLY A N 1
ATOM 724 C CA . GLY A 1 89 ? 2.216 5.625 0.384 1.00 95.50 89 GLY A CA 1
ATOM 725 C C . GLY A 1 89 ? 1.763 5.012 1.705 1.00 95.50 89 GLY A C 1
ATOM 726 O O . GLY A 1 89 ? 2.024 3.853 2.025 1.00 95.50 89 GLY A O 1
ATOM 727 N N . MET A 1 90 ? 1.078 5.818 2.502 1.00 95.75 90 MET A N 1
ATOM 728 C CA . MET A 1 90 ? 0.482 5.426 3.769 1.00 95.75 90 MET A CA 1
ATOM 729 C C . MET A 1 90 ? -0.985 5.827 3.784 1.00 95.75 90 MET A C 1
ATOM 731 O O . MET A 1 90 ? -1.323 6.995 3.603 1.00 95.75 90 MET A O 1
ATOM 735 N N . VAL A 1 91 ? -1.850 4.854 4.033 1.00 95.81 91 VAL A N 1
ATOM 736 C CA . VAL A 1 91 ? -3.276 5.052 4.264 1.00 95.81 91 VAL A CA 1
ATOM 737 C C . VAL A 1 91 ? -3.497 5.169 5.765 1.00 95.81 91 VAL A C 1
ATOM 739 O O . VAL A 1 91 ? -3.104 4.286 6.525 1.00 95.81 91 VAL A O 1
ATOM 742 N N . THR A 1 92 ? -4.132 6.247 6.210 1.00 95.75 92 THR A N 1
ATOM 743 C CA . THR A 1 92 ? -4.547 6.398 7.606 1.00 95.75 92 THR A CA 1
ATOM 744 C C . THR A 1 92 ? -6.017 6.038 7.742 1.00 95.75 92 THR A C 1
ATOM 746 O O . THR A 1 92 ? -6.846 6.619 7.047 1.00 95.75 92 THR A O 1
ATOM 749 N N . VAL A 1 93 ? -6.345 5.118 8.651 1.00 95.19 93 VAL A N 1
ATOM 750 C CA . VAL A 1 93 ? -7.712 4.621 8.868 1.00 95.19 93 VAL A CA 1
ATOM 751 C C . VAL A 1 93 ? -8.176 4.806 10.309 1.00 95.19 93 VAL A C 1
ATOM 753 O O . VAL A 1 93 ? -7.361 4.753 11.235 1.00 95.19 93 VAL A O 1
ATOM 756 N N . ALA A 1 94 ? -9.481 4.972 10.513 1.00 94.19 94 ALA A N 1
ATOM 757 C CA . ALA A 1 94 ? -10.105 4.997 11.837 1.00 94.19 94 ALA A CA 1
ATOM 758 C C . ALA A 1 94 ? -11.519 4.402 11.814 1.00 94.19 94 ALA A C 1
ATOM 760 O O . ALA A 1 94 ? -12.121 4.255 10.746 1.00 94.19 94 ALA A O 1
ATOM 761 N N . ARG A 1 95 ? -12.057 4.063 12.989 1.00 91.00 95 ARG A N 1
ATOM 762 C CA . ARG A 1 95 ? -13.470 3.704 13.135 1.00 91.00 95 ARG A CA 1
ATOM 763 C C . ARG A 1 95 ? -14.333 4.867 12.641 1.00 91.00 95 ARG A C 1
ATOM 765 O O . ARG A 1 95 ? -14.028 6.030 12.900 1.00 91.00 95 ARG A O 1
ATOM 772 N N . LYS A 1 96 ? -15.414 4.541 11.932 1.00 77.81 96 LYS A N 1
ATOM 773 C CA . LYS A 1 96 ? -16.410 5.533 11.528 1.00 77.81 96 LYS A CA 1
ATOM 774 C C . LYS A 1 96 ? -17.071 6.117 12.784 1.00 77.81 96 LYS A C 1
ATOM 776 O O . LYS A 1 96 ? -17.598 5.351 13.592 1.00 77.81 96 LYS A O 1
ATOM 781 N N . GLY A 1 97 ? -16.962 7.435 12.950 1.00 59.94 97 GLY A N 1
ATOM 782 C CA . GLY A 1 97 ? -17.634 8.194 14.010 1.00 59.94 97 GLY A CA 1
ATOM 783 C C . GLY A 1 97 ? -19.136 8.283 13.803 1.00 59.94 97 GLY A C 1
ATOM 784 O O . GLY A 1 97 ? -19.575 8.192 12.632 1.00 59.94 97 GLY A O 1
#

=== Feature glossary ===
The record interleaves many kinds of information about one protein. Here is each kind framed as the question it answers.

Q: What known structures does this most resemble?
A: Structural nearest neighbors (via Foldseek easy-search vs the PDB). Reported per hit: target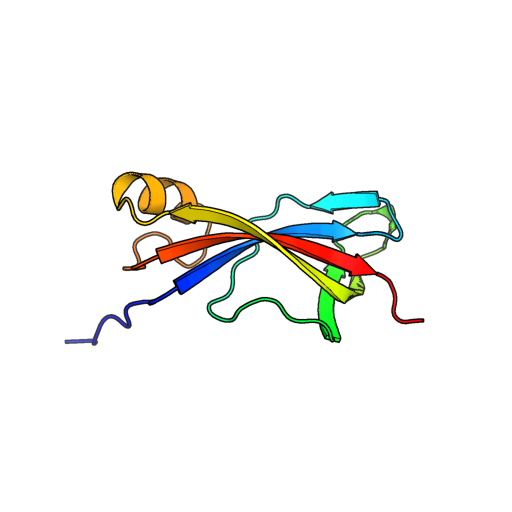 PDB id, E-value, and alignment TM-score. A TM-score above ~0.5 is the conventional threshold for 'same fold'.

Q: Where is each backbone atom in 3D?
A: The mmCIF table is the protein's shape written out atom by atom. For each backbone N, Cα, C, and carbonyl O, it records an (x, y, z) coordinate triple in Å plus the residue type, chain letter, and residue number.

Q: What are the backbone torsion angles?
A: The φ/ψ torsion pair specifies the backbone conformation at each residue. φ rotates about the N–Cα bond, ψ about the Cα–C bond. Steric clashes forbid most of the (φ, ψ) plane — the allowed regions (α-helix basin, β-sheet basin, left-handed helix) are the Ramachandran-allowed regions.

Q: Which residues are buried vs exposed?
A: Solvent-accessible surface area (SASA) is the area in Å² traced out by the centre of a 1.4 Å probe sphere (a water molecule) rolled over the protein's van der Waals surface (Shrake–Rupley / Lee–Richards construction). Buried residues have near-zero SASA; fully exposed residues can exceed 200 Å². The total SASA scales roughly with the number of surface residues.

Q: How confident is the AlphaFold model at each residue?
A: pLDDT is the predicted lDDT-Cα score: AlphaFold's confidence that the local environment of each residue (all inter-atomic distances within 15 Å) is correctly placed. It is a per-residue number between 0 and 100, with higher meaning more reliable.

Q: What does the local fold look like, residue by residue?
A: 3Di is Foldseek's structural alphabet. Each residue is assigned one of twenty discrete states based on how its Cα sits relative to its spatial (not sequential) neighbors. Aligning 3Di strings finds structural homologs roughly as well as full 3D superposition, but orders of magnitude faster.

Q: How big and how compact is the whole molecule?
A: Radius of gyration (Rg) is the root-mean-square distance of Cα atoms from their centroid — a single number for overall size and compactness. A globular domain of N residues has Rg ≈ 2.2·N^0.38 Å; an extended or disordered chain has a much larger Rg. The Cα contact count is the number of residue pairs whose Cα atoms are within 8 Å and are more than four positions apart in sequence — a standard proxy for tertiary packing density. The bounding box is the smallest axis-aligned box enclosing all Cα atoms.

Q: Which residues are in helices, strands, or loops?
A: DSSP 8-state secondary structure assigns each residue one of H (α-helix), G (3₁₀-helix), I (π-helix), E (extended β-strand), B (isolated β-bridge), T (hydrogen-bonded turn), S (bend), or '-' (coil). The assignment is computed from backbone hydrogen-bond geometry via the Kabsch–Sander algorithm.

Q: How mobile is each atom in the crystal?
A: Crystallographic B-factors measure how much each atom's electron density is smeared out, in Å². They rise in mobile loops and surface residues and fall in the buried interior. In AlphaFold models this column is repurposed to hold pLDDT instead.

Q: What if only a Cα trace is available?
A: P-SEA three-state annotation labels each residue as helix, strand, or coil based purely on the geometry of the Cα trace. It serves as a fallback when the full backbone (and thus DSSP) is unavailable.

Q: What family and function is it annotated with?
A: Database cross-references. InterPro integrates a dozen domain/family signature databases into unified entries with residue-range hits. GO terms attach function/process/location labels with evidence codes. CATH codes position the fold in a four-level structural taxonomy. Organism is the NCBI-taxonomy species name.

Q: Are the domains correctly placed relative to each other?
A: Predicted Aligned Error (PAE) is an AlphaFold confidence matrix: entry (i, j) is the expected error in the position of residue j, in ångströms, when the prediction is superimposed on the true structure at residue i. Low PAE within a block of residues means that block is internally rigid and well-predicted; high PAE between two blocks means their relative placement is uncertain even if each block individually is confident.

Q: What do the diagnostic plots show?
A: Three diagnostic plots accompany the record. The Cα contact map visualizes the tertiary structure as a 2D adjacency matrix (8 Å cutoff, sequence-local contacts suppressed). The Ramachandran plot shows the distribution of backbone (φ, ψ) torsions, with points in the α and β basins reflecting secondary structure content. The PAE plot shows AlphaFold's inter-residue confidence as a color matrix.

Q: What is the amino-acid chain?
A: Primary structure: the covalent order of the twenty standard amino acids along the backbone. Two proteins with the same sequence will (almost always) fold to the same structure; two with 30% identity often share a fold but not the details.

Q: What do the rendered images show?
A: The six renders are orthographic views along the three Cartesian axes in both directions. Representation (cartoon, sticks, or surface) and color scheme (sequence-rainbow or by-chain) vary across proteins so the training set covers all the common visualization conventions.